Protein AF-A0A317SNH2-F1 (afdb_monomer_lite)

Radius of gyration: 16.24 Å; chains: 1; bounding box: 36×31×42 Å

Sequence (159 aa):
PLDQFFSRYPTFTPTPTTAVPPEDWSIHHDFSRLREHKGWAEGTRQLSRAKGRFRQALVDEFNHIFGMDGRNLGNWQRLCRVVGVPEERIPGTITQCRKMLSIIHVNLIDLVETRYPGRGTPRRFQTLTDLRNYTLSTKKFFPREASGGGILGRLLREL

Structure (mmCIF, N/CA/C/O backbone):
data_AF-A0A317SNH2-F1
#
_entry.id   AF-A0A317SNH2-F1
#
loop_
_atom_site.group_PDB
_atom_site.id
_atom_site.type_symbol
_atom_site.label_atom_id
_atom_site.label_alt_id
_atom_site.label_comp_id
_atom_site.label_asym_id
_atom_site.label_entity_id
_atom_site.label_seq_id
_atom_site.pdbx_PDB_ins_code
_atom_site.Cartn_x
_atom_site.Cartn_y
_atom_site.Cartn_z
_atom_site.occupancy
_atom_site.B_iso_or_equiv
_atom_site.auth_seq_id
_atom_site.auth_comp_id
_atom_site.auth_asym_id
_atom_site.auth_atom_id
_atom_site.pdbx_PDB_model_num
ATOM 1 N N . PRO A 1 1 ? -7.635 -2.890 -9.674 1.00 94.12 1 PRO A N 1
ATOM 2 C CA . PRO A 1 1 ? -6.935 -1.786 -10.373 1.00 94.12 1 PRO A CA 1
ATOM 3 C C . PRO A 1 1 ? -5.484 -2.108 -10.752 1.00 94.12 1 PRO A C 1
ATOM 5 O O . PRO A 1 1 ? -5.072 -1.834 -11.878 1.00 94.12 1 PRO A O 1
ATOM 8 N N . LEU A 1 2 ? -4.722 -2.730 -9.848 1.00 95.94 2 LEU A N 1
ATOM 9 C CA . LEU A 1 2 ? -3.366 -3.204 -10.144 1.00 95.94 2 LEU A CA 1
ATOM 10 C C . LEU A 1 2 ? -3.335 -4.226 -11.287 1.00 95.94 2 LEU A C 1
ATOM 12 O O . LEU A 1 2 ? -2.511 -4.101 -12.190 1.00 95.94 2 LEU A O 1
ATOM 16 N N . ASP A 1 3 ? -4.278 -5.167 -11.320 1.00 95.69 3 ASP A N 1
ATOM 17 C CA . ASP A 1 3 ? -4.339 -6.173 -12.391 1.00 95.69 3 ASP A CA 1
ATOM 18 C C . ASP A 1 3 ? -4.561 -5.513 -13.766 1.00 95.69 3 ASP A C 1
ATOM 20 O O . ASP A 1 3 ? -3.934 -5.885 -14.755 1.00 95.69 3 ASP A O 1
ATOM 24 N N . GLN A 1 4 ? -5.373 -4.448 -13.817 1.00 96.56 4 GLN A N 1
ATOM 25 C CA . GLN A 1 4 ? -5.583 -3.640 -15.024 1.00 96.56 4 GLN A CA 1
ATOM 26 C C . GLN A 1 4 ? -4.332 -2.838 -15.421 1.00 96.56 4 GLN A C 1
ATOM 28 O O . GLN A 1 4 ? -4.116 -2.548 -16.599 1.00 96.56 4 GLN A O 1
ATOM 33 N N . PHE A 1 5 ? -3.501 -2.441 -14.456 1.00 97.56 5 PHE A N 1
ATOM 34 C CA . PHE A 1 5 ? -2.216 -1.824 -14.758 1.00 97.56 5 PHE A CA 1
ATOM 35 C C . PHE A 1 5 ? -1.268 -2.835 -15.415 1.00 97.56 5 PHE A C 1
ATOM 37 O O . PHE A 1 5 ? -0.689 -2.519 -16.457 1.00 97.56 5 PHE A O 1
ATOM 44 N N . PHE A 1 6 ? -1.133 -4.038 -14.847 1.00 97.56 6 PHE A N 1
ATOM 45 C CA . PHE A 1 6 ? -0.232 -5.065 -15.374 1.00 97.56 6 PHE A CA 1
ATOM 46 C C . PHE A 1 6 ? -0.717 -5.669 -16.697 1.00 97.56 6 PHE A C 1
ATOM 48 O O . PHE A 1 6 ? 0.114 -5.948 -17.560 1.00 97.56 6 PHE A O 1
ATOM 55 N N . SER A 1 7 ? -2.032 -5.769 -16.930 1.00 96.81 7 SER A N 1
ATOM 56 C CA . SER A 1 7 ? -2.592 -6.289 -18.192 1.00 96.81 7 SER A CA 1
ATOM 57 C C . SER A 1 7 ? -2.226 -5.460 -19.430 1.00 96.81 7 SER A C 1
ATOM 59 O O . SER A 1 7 ? -2.301 -5.951 -20.554 1.00 96.81 7 SER A O 1
ATOM 61 N N . ARG A 1 8 ? -1.744 -4.222 -19.248 1.00 96.62 8 ARG A N 1
ATOM 62 C CA . ARG A 1 8 ? -1.183 -3.388 -20.327 1.00 96.62 8 ARG A CA 1
ATOM 63 C C . ARG A 1 8 ? 0.130 -3.933 -20.897 1.00 96.62 8 ARG A C 1
ATOM 65 O O . ARG A 1 8 ? 0.616 -3.410 -21.900 1.00 96.62 8 ARG A O 1
ATOM 72 N N . TYR A 1 9 ? 0.722 -4.936 -20.257 1.00 96.81 9 TYR A N 1
ATOM 73 C CA . TYR A 1 9 ? 1.997 -5.533 -20.631 1.00 96.81 9 TYR A CA 1
ATOM 74 C C . TYR A 1 9 ? 1.814 -7.047 -20.820 1.00 96.81 9 TYR A C 1
ATOM 76 O O . TYR A 1 9 ? 2.257 -7.818 -19.977 1.00 96.81 9 TYR A O 1
ATOM 84 N N . PRO A 1 10 ? 1.191 -7.499 -21.926 1.00 95.62 10 PRO A N 1
ATOM 85 C CA . PRO A 1 10 ? 0.778 -8.899 -22.100 1.00 95.62 10 PRO A CA 1
ATOM 86 C C . PRO A 1 10 ? 1.942 -9.900 -22.125 1.00 95.62 10 PRO A C 1
ATOM 88 O O . PRO A 1 10 ? 1.749 -11.084 -21.886 1.00 95.62 10 PRO A O 1
ATOM 91 N N . THR A 1 11 ? 3.163 -9.432 -22.390 1.00 96.75 11 THR A N 1
ATOM 92 C CA . THR A 1 11 ? 4.389 -10.246 -22.360 1.00 96.75 11 THR A CA 1
ATOM 93 C C . THR A 1 11 ? 5.006 -10.378 -20.962 1.00 96.75 11 THR A C 1
ATOM 95 O O . THR A 1 11 ? 6.079 -10.953 -20.839 1.00 96.75 11 THR A O 1
ATOM 98 N N . PHE A 1 12 ? 4.419 -9.754 -19.938 1.00 97.25 12 PHE A N 1
ATOM 99 C CA . PHE A 1 12 ? 4.915 -9.755 -18.564 1.00 97.25 12 PHE A CA 1
ATOM 100 C C . PHE A 1 12 ? 3.900 -10.435 -17.643 1.00 97.25 12 PHE A C 1
ATOM 102 O O . PHE A 1 12 ? 2.711 -10.128 -17.688 1.00 97.25 12 PHE A O 1
ATOM 109 N N . THR A 1 13 ? 4.383 -11.308 -16.763 1.00 96.12 13 THR A N 1
ATOM 110 C CA . THR A 1 13 ? 3.545 -12.021 -15.793 1.00 96.12 13 THR A CA 1
ATOM 111 C C . THR A 1 13 ? 3.842 -11.513 -14.376 1.00 96.12 13 THR A C 1
ATOM 113 O O . THR A 1 13 ? 4.912 -11.833 -13.838 1.00 96.12 13 THR A O 1
ATOM 116 N N . PRO A 1 14 ? 2.937 -10.717 -13.765 1.00 96.00 14 PRO A N 1
ATOM 117 C CA . PRO A 1 14 ? 3.047 -10.339 -12.357 1.00 96.00 14 PRO A CA 1
ATOM 118 C C . PRO A 1 14 ? 2.761 -11.541 -11.450 1.00 96.00 14 PRO A C 1
ATOM 120 O O . PRO A 1 14 ? 2.292 -12.588 -11.900 1.00 96.00 14 PRO A O 1
ATOM 123 N N . THR A 1 15 ? 3.005 -11.377 -10.156 1.00 95.69 15 THR A N 1
ATOM 124 C CA . THR A 1 15 ? 2.594 -12.353 -9.148 1.00 95.69 15 THR A CA 1
ATOM 125 C C . THR A 1 15 ? 1.061 -12.418 -9.115 1.00 95.69 15 THR A C 1
ATOM 127 O O . THR A 1 15 ? 0.414 -11.380 -8.927 1.00 95.69 15 THR A O 1
ATOM 130 N N . PRO A 1 16 ? 0.447 -13.596 -9.337 1.00 93.69 16 PRO A N 1
ATOM 131 C CA . PRO A 1 16 ? -1.002 -13.706 -9.418 1.00 93.69 16 PRO A CA 1
ATOM 132 C C . PRO A 1 16 ? -1.631 -13.539 -8.034 1.00 93.69 16 PRO A C 1
ATOM 134 O O . PRO A 1 16 ? -1.121 -14.034 -7.032 1.00 93.69 16 PRO A O 1
ATOM 137 N N . THR A 1 17 ? -2.789 -12.889 -7.985 1.00 93.00 17 THR A N 1
ATOM 138 C CA . THR A 1 17 ? -3.570 -12.675 -6.753 1.00 93.00 17 THR A CA 1
ATOM 139 C C . THR A 1 17 ? -4.197 -13.946 -6.194 1.00 93.00 17 THR A C 1
ATOM 141 O O . THR A 1 17 ? -4.770 -13.924 -5.114 1.00 93.00 17 THR A O 1
ATOM 144 N N . THR A 1 18 ? -4.099 -15.059 -6.916 1.00 93.44 18 THR A N 1
ATOM 145 C CA . THR A 1 18 ? -4.583 -16.376 -6.498 1.00 93.44 18 THR A CA 1
ATOM 146 C C . THR A 1 18 ? -3.499 -17.231 -5.843 1.00 93.44 18 THR A C 1
ATOM 148 O O . THR A 1 18 ? -3.817 -18.295 -5.319 1.00 93.44 18 THR A O 1
ATOM 151 N N . ALA A 1 19 ? -2.238 -16.786 -5.849 1.00 93.75 19 ALA A N 1
ATOM 152 C CA . ALA A 1 19 ? -1.124 -17.503 -5.239 1.00 93.75 19 ALA A CA 1
ATOM 153 C C . ALA A 1 19 ? -0.577 -16.758 -4.020 1.00 93.75 19 ALA A C 1
ATOM 155 O O . ALA A 1 19 ? -0.632 -15.530 -3.937 1.00 93.75 19 ALA A O 1
ATOM 156 N N . VAL A 1 20 ? -0.004 -17.522 -3.089 1.00 95.19 20 VAL A N 1
ATOM 157 C CA . VAL A 1 20 ? 0.782 -16.963 -1.987 1.00 95.19 20 VAL A CA 1
ATOM 158 C C . VAL A 1 20 ? 2.078 -16.388 -2.575 1.00 95.19 20 VAL A C 1
ATOM 160 O O . VAL A 1 20 ? 2.810 -17.128 -3.240 1.00 95.19 20 VAL A O 1
ATOM 163 N N . PRO A 1 21 ? 2.368 -15.089 -2.389 1.00 94.94 21 PRO A N 1
ATOM 164 C CA . PRO A 1 21 ? 3.604 -14.499 -2.880 1.00 94.94 21 PRO A CA 1
ATOM 165 C C . PRO A 1 21 ? 4.815 -14.988 -2.060 1.00 94.94 21 PRO A C 1
ATOM 167 O O . PRO A 1 21 ? 4.642 -15.412 -0.916 1.00 94.94 21 PRO A O 1
ATOM 170 N N . PRO A 1 22 ? 6.048 -14.894 -2.596 1.00 92.75 22 PRO A N 1
ATOM 171 C CA . PRO A 1 22 ? 7.266 -15.147 -1.823 1.00 92.75 22 PRO A CA 1
ATOM 172 C C . PRO A 1 22 ? 7.341 -14.292 -0.547 1.00 92.75 22 PRO A C 1
ATOM 174 O O . PRO A 1 22 ? 6.785 -13.195 -0.503 1.00 92.75 22 PRO A O 1
ATOM 177 N N . GLU A 1 23 ? 8.065 -14.763 0.471 1.00 85.75 23 GLU A N 1
ATOM 178 C CA . GLU A 1 23 ? 8.121 -14.136 1.804 1.00 85.75 23 GLU A CA 1
ATOM 179 C C . GLU A 1 23 ? 8.497 -12.640 1.750 1.00 85.75 23 GLU A C 1
ATOM 181 O O . GLU A 1 23 ? 7.723 -11.779 2.187 1.00 85.75 23 GLU A O 1
ATOM 186 N N . ASP A 1 24 ? 9.605 -12.320 1.078 1.00 86.50 24 ASP A N 1
ATOM 187 C CA . ASP A 1 24 ? 10.132 -10.955 0.924 1.00 86.50 24 ASP A CA 1
ATOM 188 C C . ASP A 1 24 ? 9.501 -10.160 -0.228 1.00 86.50 24 ASP A C 1
ATOM 190 O O . ASP A 1 24 ? 9.966 -9.080 -0.600 1.00 86.50 24 ASP A O 1
ATOM 194 N N . TRP A 1 25 ? 8.432 -10.676 -0.835 1.00 94.75 25 TRP A N 1
ATOM 195 C CA . TRP A 1 25 ? 7.801 -10.013 -1.966 1.00 94.75 25 TRP A CA 1
ATOM 196 C C . TRP A 1 25 ? 7.151 -8.680 -1.555 1.00 94.75 25 TRP A C 1
ATOM 198 O O . TRP A 1 25 ? 6.913 -8.371 -0.390 1.00 94.75 25 TRP A O 1
ATOM 208 N N . SER A 1 26 ? 6.845 -7.857 -2.548 1.00 96.44 26 SER A N 1
ATOM 209 C CA . SER A 1 26 ? 5.992 -6.676 -2.449 1.00 96.44 26 SER A CA 1
ATOM 210 C C . SER A 1 26 ? 5.504 -6.359 -3.850 1.00 96.44 26 SER A C 1
ATOM 212 O O . SER A 1 26 ? 6.208 -6.642 -4.817 1.00 96.44 26 SER A O 1
ATOM 214 N N . ILE A 1 27 ? 4.370 -5.684 -3.987 1.00 97.12 27 ILE A N 1
ATOM 215 C CA . ILE A 1 27 ? 3.893 -5.219 -5.293 1.00 97.12 27 ILE A CA 1
ATOM 216 C C . ILE A 1 27 ? 4.918 -4.330 -6.027 1.00 97.12 27 ILE A C 1
ATOM 218 O O . ILE A 1 27 ? 4.960 -4.291 -7.258 1.00 97.12 27 ILE A O 1
ATOM 222 N N . HIS A 1 28 ? 5.806 -3.659 -5.285 1.00 96.88 28 HIS A N 1
ATOM 223 C CA . HIS A 1 28 ? 6.934 -2.931 -5.865 1.00 96.88 28 HIS A CA 1
ATOM 224 C C . HIS A 1 28 ? 7.953 -3.847 -6.562 1.00 96.88 28 HIS A C 1
ATOM 226 O O . HIS A 1 28 ? 8.538 -3.423 -7.557 1.00 96.88 28 HIS A O 1
ATOM 232 N N . HIS A 1 29 ? 8.138 -5.091 -6.106 1.00 96.31 29 HIS A N 1
ATOM 233 C CA . HIS A 1 29 ? 8.992 -6.072 -6.781 1.00 96.31 29 HIS A CA 1
ATOM 234 C C . HIS A 1 29 ? 8.444 -6.429 -8.166 1.00 96.31 29 HIS A C 1
ATOM 236 O O . HIS A 1 29 ? 9.209 -6.462 -9.127 1.00 96.31 29 HIS A O 1
ATOM 242 N N . ASP A 1 30 ? 7.128 -6.607 -8.309 1.00 97.00 30 ASP A N 1
ATOM 243 C CA . ASP A 1 30 ? 6.515 -6.853 -9.621 1.00 97.00 30 ASP A CA 1
ATOM 244 C C . ASP A 1 30 ? 6.695 -5.659 -10.566 1.00 97.00 30 ASP A C 1
ATOM 246 O O . ASP A 1 30 ? 6.988 -5.840 -11.748 1.00 97.00 30 ASP A O 1
ATOM 250 N N . PHE A 1 31 ? 6.587 -4.426 -10.061 1.00 97.75 31 PHE A N 1
ATOM 251 C CA . PHE A 1 31 ? 6.881 -3.242 -10.869 1.00 97.75 31 PHE A CA 1
ATOM 252 C C . PHE A 1 31 ? 8.363 -3.160 -11.274 1.00 97.75 31 PHE A C 1
ATOM 254 O O . PHE A 1 31 ? 8.665 -2.795 -12.413 1.00 97.75 31 PHE A O 1
ATOM 261 N N . SER A 1 32 ? 9.290 -3.522 -10.382 1.00 96.56 32 SER A N 1
ATOM 262 C CA . SER A 1 32 ? 10.723 -3.598 -10.698 1.00 96.56 32 SER A CA 1
ATOM 263 C C . SER A 1 32 ? 11.013 -4.648 -11.774 1.00 96.56 32 SER A C 1
ATOM 265 O O . SER A 1 32 ? 11.655 -4.327 -12.772 1.00 96.56 32 SER A O 1
ATOM 267 N N . ARG A 1 33 ? 10.438 -5.852 -11.659 1.00 97.25 33 ARG A N 1
ATOM 268 C CA . ARG A 1 33 ? 10.543 -6.895 -12.692 1.00 97.25 33 ARG A CA 1
ATOM 269 C C . ARG A 1 33 ? 9.953 -6.444 -14.027 1.00 97.25 33 ARG A C 1
ATOM 271 O O . ARG A 1 33 ? 10.525 -6.713 -15.078 1.00 97.25 33 ARG A O 1
ATOM 278 N N . LEU A 1 34 ? 8.830 -5.723 -14.009 1.00 98.06 34 LEU A N 1
ATOM 279 C CA . LEU A 1 34 ? 8.247 -5.149 -15.223 1.00 98.06 34 LEU A CA 1
ATOM 280 C C . LEU A 1 34 ? 9.192 -4.128 -15.869 1.00 98.06 34 LEU A C 1
ATOM 282 O O . LEU A 1 34 ? 9.358 -4.125 -17.088 1.00 98.06 34 LEU A O 1
ATOM 286 N N . ARG A 1 35 ? 9.809 -3.251 -15.070 1.00 97.38 35 ARG A N 1
ATOM 287 C CA . ARG A 1 35 ? 10.790 -2.276 -15.563 1.00 97.38 35 ARG A CA 1
ATOM 288 C C . ARG A 1 35 ? 11.948 -2.976 -16.275 1.00 97.38 35 ARG A C 1
ATOM 290 O O . ARG A 1 35 ? 12.315 -2.540 -17.367 1.00 97.38 35 ARG A O 1
ATOM 297 N N . GLU A 1 36 ? 12.501 -4.021 -15.666 1.00 97.31 36 GLU A N 1
ATOM 298 C CA . GLU A 1 36 ? 13.587 -4.829 -16.232 1.00 97.31 36 GLU A CA 1
ATOM 299 C C . GLU A 1 36 ? 13.147 -5.514 -17.527 1.00 97.31 36 GLU A C 1
ATOM 301 O O . GLU A 1 36 ? 13.781 -5.329 -18.563 1.00 97.31 36 GLU A O 1
ATOM 306 N N . HIS A 1 37 ? 11.992 -6.188 -17.509 1.00 97.38 37 HIS A N 1
ATOM 307 C CA . HIS A 1 37 ? 11.391 -6.843 -18.678 1.00 97.38 37 HIS A CA 1
ATOM 308 C C . HIS A 1 37 ? 11.198 -5.892 -19.865 1.00 97.38 37 HIS A C 1
ATOM 310 O O . HIS A 1 37 ? 11.309 -6.278 -21.027 1.00 97.38 37 HIS A O 1
ATOM 316 N N . LYS A 1 38 ? 10.885 -4.622 -19.589 1.00 97.00 38 LYS A N 1
ATOM 317 C CA . LYS A 1 38 ? 10.694 -3.594 -20.618 1.00 97.00 38 LYS A CA 1
ATOM 318 C C . LYS A 1 38 ? 11.969 -2.829 -20.980 1.00 97.00 38 LYS A C 1
ATOM 320 O O . LYS A 1 38 ? 11.894 -1.974 -21.864 1.00 97.00 38 LYS A O 1
ATOM 325 N N . GLY A 1 39 ? 13.098 -3.100 -20.324 1.00 96.56 39 GLY A N 1
ATOM 326 C CA . GLY A 1 39 ? 14.368 -2.414 -20.565 1.00 96.56 39 GLY A CA 1
ATOM 327 C C . GLY A 1 39 ? 14.311 -0.910 -20.285 1.00 96.56 39 GLY A C 1
ATOM 328 O O . GLY A 1 39 ? 14.977 -0.121 -20.954 1.00 96.56 39 GLY A O 1
ATOM 329 N N . TRP A 1 40 ? 13.470 -0.467 -19.345 1.00 96.69 40 TRP A N 1
ATOM 330 C CA . TRP A 1 40 ? 13.310 0.961 -19.075 1.00 96.69 40 TRP A CA 1
ATOM 331 C C . TRP A 1 40 ? 14.428 1.503 -18.179 1.00 96.69 40 TRP A C 1
ATOM 333 O O . TRP A 1 40 ? 14.412 1.348 -16.951 1.00 96.69 40 TRP A O 1
ATOM 343 N N . ALA A 1 41 ? 15.369 2.211 -18.804 1.00 93.44 41 ALA A N 1
ATOM 344 C CA . ALA A 1 41 ? 16.410 2.956 -18.109 1.00 93.44 41 ALA A CA 1
ATOM 345 C C . ALA A 1 41 ? 15.829 4.092 -17.242 1.00 93.44 41 ALA A C 1
ATOM 347 O O . ALA A 1 41 ? 14.723 4.598 -17.483 1.00 93.44 41 ALA A O 1
ATOM 348 N N . GLU A 1 42 ? 16.583 4.486 -16.212 1.00 92.69 42 GLU A N 1
ATOM 349 C CA . GLU A 1 42 ? 16.203 5.600 -15.338 1.00 92.69 42 GLU A CA 1
ATOM 350 C C . GLU A 1 42 ? 16.094 6.912 -16.135 1.00 92.69 42 GLU A C 1
ATOM 352 O O . GLU A 1 42 ? 16.781 7.103 -17.134 1.00 92.69 42 GLU A O 1
ATOM 357 N N . GLY A 1 43 ? 15.179 7.801 -15.741 1.00 91.38 43 GLY A N 1
ATOM 358 C CA . GLY A 1 43 ? 14.958 9.080 -16.431 1.00 91.38 43 GLY A CA 1
ATOM 359 C C . GLY A 1 43 ? 14.195 8.997 -17.761 1.00 91.38 43 GLY A C 1
ATOM 360 O O . GLY A 1 43 ? 13.774 10.026 -18.287 1.00 91.38 43 GLY A O 1
ATOM 361 N N . THR A 1 44 ? 13.935 7.801 -18.299 1.00 95.62 44 THR A N 1
ATOM 362 C CA . THR A 1 44 ? 13.170 7.664 -19.548 1.00 95.62 44 THR A CA 1
ATOM 363 C C . THR A 1 44 ? 11.703 8.080 -19.384 1.00 95.62 44 THR A C 1
ATOM 365 O O . THR A 1 44 ? 11.056 7.847 -18.355 1.00 95.62 44 THR A O 1
ATOM 368 N N . ARG A 1 45 ? 11.121 8.650 -20.449 1.00 96.31 45 ARG A N 1
ATOM 369 C CA . ARG A 1 45 ? 9.699 9.040 -20.483 1.00 96.31 45 ARG A CA 1
ATOM 370 C C . ARG A 1 45 ? 8.774 7.837 -20.277 1.00 96.31 45 ARG A C 1
ATOM 372 O O . ARG A 1 45 ? 7.706 7.972 -19.681 1.00 96.31 45 ARG A O 1
ATOM 379 N N . GLN A 1 46 ? 9.175 6.668 -20.773 1.00 96.12 46 GLN A N 1
ATOM 380 C CA . GLN A 1 46 ? 8.463 5.403 -20.623 1.00 96.12 46 GLN A CA 1
ATOM 381 C C . GLN A 1 46 ? 8.388 4.996 -19.149 1.00 96.12 46 GLN A C 1
ATOM 383 O O . GLN A 1 46 ? 7.283 4.768 -18.651 1.00 96.12 46 GLN A O 1
ATOM 388 N N . LEU A 1 47 ? 9.523 5.003 -18.438 1.00 96.62 47 LEU A N 1
ATOM 389 C CA . LEU A 1 47 ? 9.564 4.699 -17.009 1.00 96.62 47 LEU A CA 1
ATOM 390 C C . LEU A 1 47 ? 8.728 5.688 -16.199 1.00 96.62 47 LEU A C 1
ATOM 392 O O . LEU A 1 47 ? 7.945 5.268 -15.354 1.00 96.62 47 LEU A O 1
ATOM 396 N N . SER A 1 48 ? 8.854 6.989 -16.470 1.00 96.25 48 SER A N 1
ATOM 397 C CA . SER A 1 48 ? 8.090 8.026 -15.763 1.00 96.25 48 SER A CA 1
ATOM 398 C C . SER A 1 48 ? 6.575 7.823 -15.915 1.00 96.25 48 SER A C 1
ATOM 400 O O . SER A 1 48 ? 5.836 7.791 -14.929 1.00 96.25 48 SER A O 1
ATOM 402 N N . ARG A 1 49 ? 6.105 7.552 -17.142 1.00 96.19 49 ARG A N 1
ATOM 403 C CA . ARG A 1 49 ? 4.692 7.234 -17.411 1.00 96.19 49 ARG A CA 1
ATOM 404 C C . ARG A 1 49 ? 4.238 5.952 -16.717 1.00 96.19 49 ARG A C 1
ATOM 406 O O . ARG A 1 49 ? 3.127 5.910 -16.194 1.00 96.19 49 ARG A O 1
ATOM 413 N N . ALA A 1 50 ? 5.062 4.906 -16.729 1.00 96.88 50 ALA A N 1
ATOM 414 C CA . ALA A 1 50 ? 4.739 3.649 -16.064 1.00 96.88 50 ALA A CA 1
ATOM 415 C C . ALA A 1 50 ? 4.682 3.816 -14.539 1.00 96.88 50 ALA A C 1
ATOM 417 O O . ALA A 1 50 ? 3.710 3.373 -13.936 1.00 96.88 50 ALA A O 1
ATOM 418 N N . LYS A 1 51 ? 5.648 4.530 -13.940 1.00 96.25 51 LYS A N 1
ATOM 419 C CA . LYS A 1 51 ? 5.664 4.894 -12.514 1.00 96.25 51 LYS A CA 1
ATOM 420 C C . LYS A 1 51 ? 4.392 5.656 -12.138 1.00 96.25 51 LYS A C 1
ATOM 422 O O . LYS A 1 51 ? 3.731 5.276 -11.182 1.00 96.25 51 LYS A O 1
ATOM 427 N N . GLY A 1 52 ? 4.007 6.677 -12.909 1.00 95.31 52 GLY A N 1
ATOM 428 C CA . GLY A 1 52 ? 2.781 7.444 -12.656 1.00 95.31 52 GLY A CA 1
ATOM 429 C C . GLY A 1 52 ? 1.517 6.576 -12.673 1.00 95.31 52 GLY A C 1
ATOM 430 O O . GLY A 1 52 ? 0.713 6.635 -11.748 1.00 95.31 52 GLY A O 1
ATOM 431 N N . ARG A 1 53 ? 1.372 5.704 -13.678 1.00 96.56 53 ARG A N 1
ATOM 432 C CA . ARG A 1 53 ? 0.227 4.778 -13.761 1.00 96.56 53 ARG A CA 1
ATOM 433 C C . ARG A 1 53 ? 0.227 3.733 -12.650 1.00 96.56 53 ARG A C 1
ATOM 435 O O . ARG A 1 53 ? -0.836 3.403 -12.147 1.00 96.56 53 ARG A O 1
ATOM 442 N N . PHE A 1 54 ? 1.397 3.226 -12.274 1.00 97.31 54 PHE A N 1
ATOM 443 C CA . PHE A 1 54 ? 1.529 2.280 -11.172 1.00 97.31 54 PHE A CA 1
ATOM 444 C C . PHE A 1 54 ? 1.125 2.920 -9.843 1.00 97.31 54 PHE A C 1
ATOM 446 O O . PHE A 1 54 ? 0.332 2.352 -9.102 1.00 97.31 54 PHE A O 1
ATOM 453 N N . ARG A 1 55 ? 1.594 4.148 -9.580 1.00 95.19 55 ARG A N 1
ATOM 454 C CA . ARG A 1 55 ? 1.177 4.936 -8.413 1.00 95.19 55 ARG A CA 1
ATOM 455 C C . ARG A 1 55 ? -0.336 5.135 -8.387 1.00 95.19 55 ARG A C 1
ATOM 457 O O . ARG A 1 55 ? -0.953 4.863 -7.366 1.00 95.19 55 ARG A O 1
ATOM 464 N N . GLN A 1 56 ? -0.939 5.529 -9.509 1.00 94.25 56 GLN A N 1
ATOM 465 C CA . GLN A 1 56 ? -2.394 5.657 -9.590 1.00 94.25 56 GLN A CA 1
ATOM 466 C C . GLN A 1 56 ? -3.098 4.323 -9.305 1.00 94.25 56 GLN A C 1
ATOM 468 O O . GLN A 1 56 ? -4.037 4.285 -8.521 1.00 94.25 56 GLN A O 1
ATOM 473 N N . ALA A 1 57 ? -2.599 3.215 -9.854 1.00 95.94 57 ALA A N 1
ATOM 474 C CA . ALA A 1 57 ? -3.177 1.897 -9.619 1.00 95.94 57 ALA A CA 1
ATOM 475 C C . ALA A 1 57 ? -3.106 1.461 -8.145 1.00 95.94 57 ALA A C 1
ATOM 477 O O . ALA A 1 57 ? -4.040 0.819 -7.678 1.00 95.94 57 ALA A O 1
ATOM 478 N N . LEU A 1 58 ? -2.056 1.834 -7.398 1.00 95.75 58 LEU A N 1
ATOM 479 C CA . LEU A 1 58 ? -1.978 1.604 -5.946 1.00 95.75 58 LEU A CA 1
ATOM 480 C C . LEU A 1 58 ? -3.068 2.371 -5.185 1.00 95.75 58 LEU A C 1
ATOM 482 O O . LEU A 1 58 ? -3.696 1.823 -4.282 1.00 95.75 58 LEU A O 1
ATOM 486 N N . VAL A 1 59 ? -3.305 3.628 -5.565 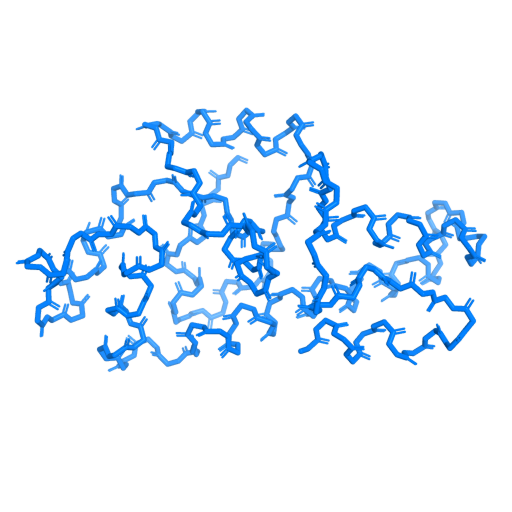1.00 93.12 59 VAL A N 1
ATOM 487 C CA . VAL A 1 59 ? -4.362 4.472 -4.985 1.00 93.12 59 VAL A CA 1
ATOM 488 C C . VAL A 1 59 ? -5.741 3.904 -5.295 1.00 93.12 59 VAL A C 1
ATOM 490 O O . VAL A 1 59 ? -6.570 3.754 -4.400 1.00 93.12 59 VAL A O 1
ATOM 493 N N . ASP A 1 60 ? -5.971 3.545 -6.553 1.00 92.75 60 ASP A N 1
ATOM 494 C CA . ASP A 1 60 ? -7.235 2.978 -7.003 1.00 92.75 60 ASP A CA 1
ATOM 495 C C . ASP A 1 60 ? -7.500 1.624 -6.339 1.00 92.75 60 ASP A C 1
ATOM 497 O O . ASP A 1 60 ? -8.631 1.345 -5.952 1.00 92.75 60 ASP A O 1
ATOM 501 N N . GLU A 1 61 ? -6.473 0.784 -6.164 1.00 94.06 61 GLU A N 1
ATOM 502 C CA . GLU A 1 61 ? -6.602 -0.498 -5.465 1.00 94.06 61 GLU A CA 1
ATOM 503 C C . GLU A 1 61 ? -6.956 -0.289 -3.992 1.00 94.06 61 GLU A C 1
ATOM 505 O O . GLU A 1 61 ? -7.884 -0.920 -3.490 1.00 94.06 61 GLU A O 1
ATOM 510 N N . PHE A 1 62 ? -6.284 0.642 -3.312 1.00 93.12 62 PHE A N 1
ATOM 511 C CA . PHE A 1 62 ? -6.629 0.995 -1.938 1.00 93.12 62 PHE A CA 1
ATOM 512 C C . PHE A 1 62 ? -8.100 1.422 -1.831 1.00 93.12 62 PHE A C 1
ATOM 514 O O . PHE A 1 62 ? -8.850 0.909 -0.999 1.00 93.12 62 PHE A O 1
ATOM 521 N N . ASN A 1 63 ? -8.534 2.331 -2.706 1.00 91.12 63 ASN A N 1
ATOM 522 C CA . ASN A 1 63 ? -9.910 2.822 -2.731 1.00 91.12 63 ASN A CA 1
ATOM 523 C C . ASN A 1 63 ? -10.915 1.723 -3.100 1.00 91.12 63 ASN A C 1
ATOM 525 O O . ASN A 1 63 ? -12.048 1.756 -2.627 1.00 91.12 63 ASN A O 1
ATOM 529 N N . HIS A 1 64 ? -10.518 0.741 -3.908 1.00 91.12 64 HIS A N 1
ATOM 530 C CA . HIS A 1 64 ? -11.343 -0.419 -4.229 1.00 91.12 64 HIS A CA 1
ATOM 531 C C . HIS A 1 64 ? -11.550 -1.329 -3.008 1.00 91.12 64 HIS A C 1
ATOM 533 O O . HIS A 1 64 ? -12.672 -1.758 -2.745 1.00 91.12 64 HIS A O 1
ATOM 539 N N . ILE A 1 65 ? -10.494 -1.576 -2.226 1.00 90.00 65 ILE A N 1
ATOM 540 C CA . ILE A 1 65 ? -10.546 -2.448 -1.043 1.00 90.00 65 ILE A CA 1
ATOM 541 C C . ILE A 1 65 ? -11.310 -1.773 0.108 1.00 90.00 65 ILE A C 1
ATOM 543 O O . ILE A 1 65 ? -12.198 -2.375 0.724 1.00 90.00 65 ILE A O 1
ATOM 547 N N . PHE A 1 66 ? -10.981 -0.515 0.406 1.00 89.25 66 PHE A N 1
ATOM 548 C CA . PHE A 1 66 ? -11.449 0.174 1.615 1.00 89.25 66 PHE A CA 1
ATOM 549 C C . PHE A 1 66 ? -12.553 1.198 1.366 1.00 89.25 66 PHE A C 1
ATOM 551 O O . PHE A 1 66 ? -13.153 1.673 2.324 1.00 89.25 66 PHE A O 1
ATOM 558 N N . GLY A 1 67 ? -12.851 1.515 0.109 1.00 87.94 67 GLY A N 1
ATOM 559 C CA . GLY A 1 67 ? -13.795 2.559 -0.262 1.00 87.94 67 GLY A CA 1
ATOM 560 C C . GLY A 1 67 ? -13.180 3.961 -0.236 1.00 87.94 67 GLY A C 1
ATOM 561 O O . GLY A 1 67 ? -12.239 4.261 0.498 1.00 87.94 67 GLY A O 1
ATOM 562 N N . MET A 1 68 ? -13.751 4.847 -1.051 1.00 85.75 68 MET A N 1
ATOM 563 C CA . MET A 1 68 ? -13.342 6.254 -1.148 1.00 85.75 68 MET A CA 1
ATOM 564 C C . MET A 1 68 ? -14.173 7.187 -0.253 1.00 85.75 68 MET A C 1
ATOM 566 O O . MET A 1 68 ? -13.698 8.247 0.158 1.00 85.75 68 MET A O 1
ATOM 570 N N . ASP A 1 69 ? -15.415 6.802 0.062 1.00 85.31 69 ASP A N 1
ATOM 571 C CA . ASP A 1 69 ? -16.336 7.657 0.808 1.00 85.31 69 ASP A CA 1
ATOM 572 C C . ASP A 1 69 ? -15.993 7.679 2.301 1.00 85.31 69 ASP A C 1
ATOM 574 O O . ASP A 1 69 ? -16.293 6.749 3.054 1.00 85.31 69 ASP A O 1
ATOM 578 N N . GLY A 1 70 ? -15.392 8.787 2.735 1.00 83.81 70 GLY A N 1
ATOM 579 C CA . GLY A 1 70 ? -15.081 9.049 4.138 1.00 83.81 70 GLY A CA 1
ATOM 580 C C . GLY A 1 70 ? -16.307 9.298 5.025 1.00 83.81 70 GLY A C 1
ATOM 581 O O . GLY A 1 70 ? -16.138 9.400 6.240 1.00 83.81 70 GLY A O 1
ATOM 582 N N . ARG A 1 71 ? -17.520 9.394 4.462 1.00 87.50 71 ARG A N 1
ATOM 583 C CA . ARG A 1 71 ? -18.790 9.486 5.204 1.00 87.50 71 ARG A CA 1
ATOM 584 C C . ARG A 1 71 ? -19.478 8.132 5.386 1.00 87.50 71 ARG A C 1
ATOM 586 O O . ARG A 1 71 ? -20.505 8.063 6.051 1.00 87.50 71 ARG A O 1
ATOM 593 N N . ASN A 1 72 ? -18.900 7.054 4.861 1.00 91.94 72 ASN A N 1
ATOM 594 C CA . ASN A 1 72 ? -19.425 5.707 5.026 1.00 91.94 72 ASN A CA 1
ATOM 595 C C . ASN A 1 72 ? -18.773 5.020 6.237 1.00 91.94 72 ASN A C 1
ATOM 597 O O . ASN A 1 72 ? -17.583 4.705 6.220 1.00 91.94 72 ASN A O 1
ATOM 601 N N . LEU A 1 73 ? -19.553 4.765 7.291 1.00 94.06 73 LEU A N 1
ATOM 602 C CA . LEU A 1 73 ? -19.082 4.078 8.500 1.00 94.06 73 LEU A CA 1
ATOM 603 C C . LEU A 1 73 ? -18.528 2.675 8.211 1.00 94.06 73 LEU A C 1
ATOM 605 O O . LEU A 1 73 ? -17.492 2.308 8.764 1.00 94.06 73 LEU A O 1
ATOM 609 N N . GLY A 1 74 ? -19.179 1.913 7.331 1.00 94.81 74 GLY A N 1
ATOM 610 C CA . GLY A 1 74 ? -18.775 0.549 6.990 1.00 94.81 74 GLY A CA 1
ATOM 611 C C . GLY A 1 74 ? -17.363 0.483 6.411 1.00 94.81 74 GLY A C 1
ATOM 612 O O . GLY A 1 74 ? -16.602 -0.422 6.751 1.00 94.81 74 GLY A O 1
ATOM 613 N N . ASN A 1 75 ? -16.968 1.485 5.623 1.00 93.06 75 ASN A N 1
ATOM 614 C CA . ASN A 1 75 ? -15.609 1.594 5.097 1.00 93.06 75 ASN A CA 1
ATOM 615 C C . ASN A 1 75 ? -14.565 1.780 6.219 1.00 93.06 75 ASN A C 1
ATOM 617 O O . ASN A 1 75 ? -13.533 1.106 6.244 1.00 93.06 75 ASN A O 1
ATOM 621 N N . TRP A 1 76 ? -14.855 2.641 7.202 1.00 93.31 76 TRP A N 1
ATOM 622 C CA . TRP A 1 76 ? -13.987 2.841 8.370 1.00 93.31 76 TRP A CA 1
ATOM 623 C C . TRP A 1 76 ? -13.890 1.593 9.250 1.00 93.31 76 TRP A C 1
ATOM 625 O O . TRP A 1 76 ? -12.801 1.227 9.688 1.00 93.31 76 TRP A O 1
ATOM 635 N N . GLN A 1 77 ? -15.014 0.917 9.488 1.00 94.75 77 GLN A N 1
ATOM 636 C CA . GLN A 1 77 ? -15.051 -0.316 10.274 1.00 94.75 77 GLN A CA 1
ATOM 637 C C . GLN A 1 77 ? -14.324 -1.465 9.567 1.00 94.75 77 GLN A C 1
ATOM 639 O O . GLN A 1 77 ? -13.599 -2.218 10.214 1.00 94.75 77 GLN A O 1
ATOM 644 N N . ARG A 1 78 ? -14.459 -1.587 8.238 1.00 93.25 78 ARG A N 1
ATOM 645 C CA . ARG A 1 78 ? -13.677 -2.537 7.432 1.00 93.25 78 ARG A CA 1
ATOM 646 C C . ARG A 1 78 ? -12.185 -2.308 7.630 1.00 93.25 78 ARG A C 1
ATOM 648 O O . ARG A 1 78 ? -11.454 -3.258 7.886 1.00 93.25 78 ARG A O 1
ATOM 655 N N . LEU A 1 79 ? -11.740 -1.059 7.558 1.00 92.62 79 LEU A N 1
ATOM 656 C CA . LEU A 1 79 ? -10.339 -0.733 7.774 1.00 92.62 79 LEU A CA 1
ATOM 657 C C . LEU A 1 79 ? -9.875 -1.079 9.196 1.00 92.62 79 LEU A C 1
ATOM 659 O O . LEU A 1 79 ? -8.810 -1.672 9.336 1.00 92.62 79 LEU A O 1
ATOM 663 N N . CYS A 1 80 ? -10.677 -0.789 10.230 1.00 94.56 80 CYS A N 1
ATOM 664 C CA . CYS A 1 80 ? -10.404 -1.228 11.605 1.00 94.56 80 CYS A CA 1
ATOM 665 C C . CYS A 1 80 ? -10.178 -2.750 11.682 1.00 94.56 80 CYS A C 1
ATOM 667 O O . CYS A 1 80 ? -9.187 -3.178 12.272 1.00 94.56 80 CYS A O 1
ATOM 669 N N . ARG A 1 81 ? -11.032 -3.563 11.039 1.00 94.81 81 ARG A N 1
ATOM 670 C CA . ARG A 1 81 ? -10.867 -5.030 10.980 1.00 94.81 81 ARG A CA 1
ATOM 671 C C . ARG A 1 81 ? -9.566 -5.435 10.313 1.00 94.81 81 ARG A C 1
ATOM 673 O O . ARG A 1 81 ? -8.815 -6.218 10.878 1.00 94.81 81 ARG A O 1
ATOM 680 N N . VAL A 1 82 ? -9.282 -4.876 9.137 1.00 94.31 82 VAL A N 1
ATOM 681 C CA . VAL A 1 82 ? -8.099 -5.252 8.350 1.00 94.31 82 VAL A CA 1
ATOM 682 C C . VAL A 1 82 ? -6.807 -4.876 9.061 1.00 94.31 82 VAL A C 1
ATOM 684 O O . VAL A 1 82 ? -5.852 -5.639 9.012 1.00 94.31 82 VAL A O 1
ATOM 687 N N . VAL A 1 83 ? -6.769 -3.751 9.783 1.00 93.44 83 VAL A N 1
ATOM 688 C CA . VAL A 1 83 ? -5.605 -3.440 10.622 1.00 93.44 83 VAL A CA 1
ATOM 689 C C . VAL A 1 83 ? -5.568 -4.280 11.899 1.00 93.44 83 VAL A C 1
ATOM 691 O O . VAL A 1 83 ? -4.619 -4.126 12.652 1.00 93.44 83 VAL A O 1
ATOM 694 N N . GLY A 1 84 ? -6.566 -5.124 12.190 1.00 94.06 84 GLY A N 1
ATOM 695 C CA . GLY A 1 84 ? -6.609 -6.083 13.305 1.00 94.06 84 GLY A CA 1
ATOM 696 C C . GLY A 1 84 ? -7.301 -5.590 14.581 1.00 94.06 84 GLY A C 1
ATOM 697 O O . GLY A 1 84 ? -6.877 -5.939 15.683 1.00 94.06 84 GLY A O 1
ATOM 698 N N . VAL A 1 85 ? -8.207 -4.608 14.506 1.00 95.12 85 VAL A N 1
ATOM 699 C CA . VAL A 1 85 ? -8.976 -4.166 15.687 1.00 95.12 85 VAL A CA 1
ATOM 700 C C . VAL A 1 85 ? -9.961 -5.291 16.022 1.00 95.12 85 VAL A C 1
ATOM 702 O O . VAL A 1 85 ? -10.695 -5.685 15.116 1.00 95.12 85 VAL A O 1
ATOM 705 N N . PRO A 1 86 ? -9.981 -5.811 17.267 1.00 95.56 86 PRO A N 1
ATOM 706 C CA . PRO A 1 86 ? -10.923 -6.860 17.661 1.00 95.56 86 PRO A CA 1
ATOM 707 C C . PRO A 1 86 ? -12.371 -6.441 17.402 1.00 95.56 86 PRO A C 1
ATOM 709 O O . PRO A 1 86 ? -12.693 -5.264 17.583 1.00 95.56 86 PRO A O 1
ATOM 712 N N . GLU A 1 87 ? -13.228 -7.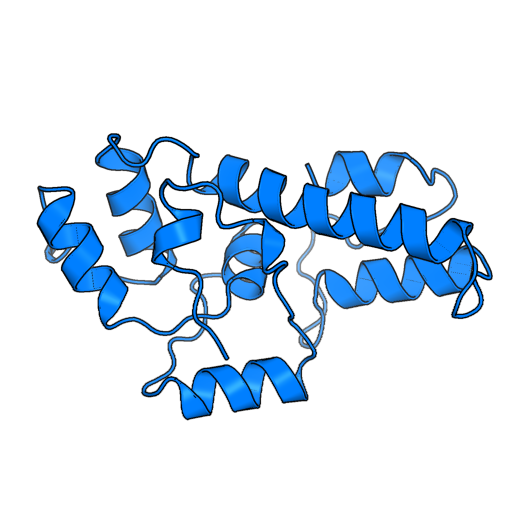378 16.991 1.00 95.31 87 GLU A N 1
ATOM 713 C CA . GLU A 1 87 ? -14.599 -7.090 16.537 1.00 95.31 87 GLU A CA 1
ATOM 714 C C . GLU A 1 87 ? -15.405 -6.343 17.610 1.00 95.31 87 GLU A C 1
ATOM 716 O O . GLU A 1 87 ? -16.052 -5.337 17.327 1.00 95.31 87 GLU A O 1
ATOM 721 N N . GLU A 1 88 ? -15.256 -6.746 18.870 1.00 96.12 88 GLU A N 1
ATOM 722 C CA . GLU A 1 88 ? -15.895 -6.140 20.037 1.00 96.12 88 GLU A CA 1
ATOM 723 C C . GLU A 1 88 ? -15.396 -4.718 20.361 1.00 96.12 88 GLU A C 1
ATOM 725 O O . GLU A 1 88 ? -16.011 -4.003 21.152 1.00 96.12 88 GLU A O 1
ATOM 730 N N . ARG A 1 89 ? -14.284 -4.284 19.751 1.00 96.12 89 ARG A N 1
ATOM 731 C CA . ARG A 1 89 ? -13.697 -2.941 19.908 1.00 96.12 89 ARG A CA 1
ATOM 732 C C . ARG A 1 89 ? -13.887 -2.051 18.684 1.00 96.12 89 ARG A C 1
ATOM 734 O O . ARG A 1 89 ? -13.408 -0.912 18.687 1.00 96.12 89 ARG A O 1
ATOM 741 N N . ILE A 1 90 ? -14.549 -2.536 17.634 1.00 96.75 90 ILE A N 1
ATOM 742 C CA . ILE A 1 90 ? -14.812 -1.737 16.438 1.00 96.75 90 ILE A CA 1
ATOM 743 C C . ILE A 1 90 ? -15.840 -0.655 16.775 1.00 96.75 90 ILE A C 1
ATOM 745 O O . ILE A 1 90 ? -16.954 -0.972 17.190 1.00 96.75 90 ILE A O 1
ATOM 749 N N . PRO A 1 91 ? -15.517 0.635 16.579 1.00 96.88 91 PRO A N 1
ATOM 750 C CA . PRO A 1 91 ? -16.440 1.686 16.972 1.00 96.88 91 PRO A CA 1
ATOM 751 C C . PRO A 1 91 ? -17.697 1.771 16.097 1.00 96.88 91 PRO A C 1
ATOM 753 O O . PRO A 1 91 ? -17.664 1.516 14.892 1.00 96.88 91 PRO A O 1
ATOM 756 N N . GLY A 1 92 ? -18.795 2.238 16.695 1.00 96.94 92 GLY A N 1
ATOM 757 C CA . GLY A 1 92 ? -20.078 2.462 16.017 1.00 96.94 92 GLY A CA 1
ATOM 758 C C . GLY A 1 92 ? -20.199 3.807 15.292 1.00 96.94 92 GLY A C 1
ATOM 759 O O . GLY A 1 92 ? -21.244 4.102 14.725 1.00 96.94 92 GLY A O 1
ATOM 760 N N . THR A 1 93 ? -19.160 4.651 15.311 1.00 96.06 93 THR A N 1
ATOM 761 C CA . THR A 1 93 ? -19.181 5.971 14.657 1.00 96.06 93 THR A CA 1
ATOM 762 C C . THR A 1 93 ? -17.896 6.257 13.882 1.00 96.06 93 THR A C 1
ATOM 764 O O . THR A 1 93 ? -16.809 5.785 14.228 1.00 96.06 93 THR A O 1
ATOM 767 N N . ILE A 1 94 ? -18.007 7.091 12.843 1.00 93.31 94 ILE A N 1
ATOM 768 C CA . ILE A 1 94 ? -16.878 7.487 11.986 1.00 93.31 94 ILE A CA 1
ATOM 769 C C . ILE A 1 94 ? -15.807 8.212 12.800 1.00 93.31 94 ILE A C 1
ATOM 771 O O . ILE A 1 94 ? -14.616 7.938 12.660 1.00 93.31 94 ILE A O 1
ATOM 775 N N . THR A 1 95 ? -16.224 9.123 13.679 1.00 92.75 95 THR A N 1
ATOM 776 C CA . THR A 1 95 ? -15.318 9.896 14.534 1.00 92.75 95 THR A CA 1
ATOM 777 C C . THR A 1 95 ? -14.491 8.986 15.438 1.00 92.75 95 THR A C 1
ATOM 779 O O . THR A 1 95 ? -13.275 9.157 15.534 1.00 92.75 95 THR A O 1
ATOM 782 N N . GLN A 1 96 ? -15.114 7.978 16.052 1.00 95.38 96 GLN A N 1
ATOM 783 C CA . GLN A 1 96 ? -14.393 7.031 16.898 1.00 95.38 96 GLN A CA 1
ATOM 784 C C . GLN A 1 96 ? -13.490 6.098 16.083 1.00 95.38 96 GLN A C 1
ATOM 786 O O . GLN A 1 96 ? -12.361 5.857 16.503 1.00 95.38 96 GLN A O 1
ATOM 791 N N . CYS A 1 97 ? -13.917 5.633 14.901 1.00 94.31 97 CYS A N 1
ATOM 792 C CA . CYS A 1 97 ? -13.045 4.852 14.016 1.00 94.31 97 CYS A CA 1
ATOM 793 C C . CYS A 1 97 ? -11.797 5.649 13.620 1.00 94.31 97 CYS A C 1
ATOM 795 O O . CYS A 1 97 ? -10.681 5.146 13.706 1.00 94.31 97 CYS A O 1
ATOM 797 N N . ARG A 1 98 ? -11.963 6.927 13.259 1.00 90.75 98 ARG A N 1
ATOM 798 C CA . ARG A 1 98 ? -10.842 7.824 12.943 1.00 90.75 98 ARG A CA 1
ATOM 799 C C . ARG A 1 98 ? -9.892 7.992 14.125 1.00 90.75 98 ARG A C 1
ATOM 801 O O . ARG A 1 98 ? -8.682 7.966 13.925 1.00 90.75 98 ARG A O 1
ATOM 808 N N . LYS A 1 99 ? -10.418 8.136 15.345 1.00 91.81 99 LYS A N 1
ATOM 809 C CA . LYS A 1 99 ? -9.604 8.216 16.567 1.00 91.81 99 LYS A CA 1
ATOM 810 C C . LYS A 1 99 ? -8.832 6.916 16.809 1.00 91.81 99 LYS A C 1
ATOM 812 O O . LYS A 1 99 ? -7.631 6.974 17.048 1.00 91.81 99 LYS A O 1
ATOM 817 N N . MET A 1 100 ? -9.485 5.764 16.659 1.00 92.62 100 MET A N 1
ATOM 818 C CA . MET A 1 100 ? -8.850 4.447 16.778 1.00 92.62 100 MET A CA 1
ATOM 819 C C . MET A 1 100 ? -7.717 4.275 15.757 1.00 92.62 100 MET A C 1
ATOM 821 O O . MET A 1 100 ? -6.603 3.910 16.109 1.00 92.62 100 MET A O 1
ATOM 825 N N . LEU A 1 101 ? -7.967 4.608 14.491 1.00 91.06 101 LEU A N 1
ATOM 826 C CA . LEU A 1 101 ? -6.970 4.499 13.424 1.00 91.06 101 LEU A CA 1
ATOM 827 C C . LEU A 1 101 ? -5.855 5.544 13.543 1.00 91.06 101 LEU A C 1
ATOM 829 O O . LEU A 1 101 ? -4.753 5.324 13.049 1.00 91.06 101 LEU A O 1
ATOM 833 N N . SER A 1 102 ? -6.101 6.676 14.213 1.00 88.38 102 SER A N 1
ATOM 834 C CA . SER A 1 102 ? -5.089 7.728 14.343 1.00 88.38 102 SER A CA 1
ATOM 835 C C . SER A 1 102 ? -3.866 7.311 15.163 1.00 88.38 102 SER A C 1
ATOM 837 O O . SER A 1 102 ? -2.794 7.872 14.941 1.00 88.38 102 SER A O 1
ATOM 839 N N . ILE A 1 103 ? -4.018 6.322 16.047 1.00 89.12 103 ILE A N 1
ATOM 840 C CA . ILE A 1 103 ? -2.946 5.777 16.893 1.00 89.12 103 ILE A CA 1
ATOM 841 C C . ILE A 1 103 ? -2.363 4.471 16.336 1.00 89.12 103 ILE A C 1
ATOM 843 O O . ILE A 1 103 ? -1.454 3.899 16.924 1.00 89.12 103 ILE A O 1
ATOM 847 N N . ILE A 1 104 ? -2.894 3.980 15.213 1.00 91.19 104 ILE A N 1
ATOM 848 C CA . ILE A 1 104 ? -2.395 2.788 14.536 1.00 91.19 104 ILE A CA 1
ATOM 849 C C . ILE A 1 104 ? -1.450 3.235 13.421 1.00 91.19 104 ILE A C 1
ATOM 851 O O . ILE A 1 104 ? -1.825 3.987 12.518 1.00 91.19 104 ILE A O 1
ATOM 855 N N . HIS A 1 105 ? -0.213 2.752 13.478 1.00 92.81 105 HIS A N 1
ATOM 856 C CA . HIS A 1 105 ? 0.788 2.976 12.443 1.00 92.81 105 HIS A CA 1
ATOM 857 C C . HIS A 1 105 ? 0.938 1.700 11.617 1.00 92.81 105 HIS A C 1
ATOM 859 O O . HIS A 1 105 ? 1.336 0.665 12.141 1.00 92.81 105 HIS A O 1
ATOM 865 N N . VAL A 1 106 ? 0.594 1.765 10.334 1.00 94.44 106 VAL A N 1
ATOM 866 C CA . VAL A 1 106 ? 0.669 0.652 9.373 1.00 94.44 106 VAL A CA 1
ATOM 867 C C . VAL A 1 106 ? 1.172 1.188 8.036 1.00 94.44 106 VAL A C 1
ATOM 869 O O . VAL A 1 106 ? 0.934 2.353 7.709 1.00 94.44 106 VAL A O 1
ATOM 872 N N . ASN A 1 107 ? 1.860 0.356 7.257 1.00 95.19 107 ASN A N 1
ATOM 873 C CA . ASN A 1 107 ? 2.264 0.730 5.906 1.00 95.19 107 ASN A CA 1
ATOM 874 C C . ASN A 1 107 ? 1.089 0.513 4.931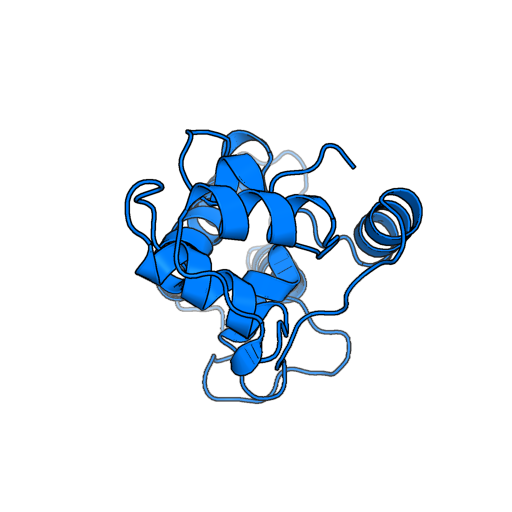 1.00 95.19 107 ASN A C 1
ATOM 876 O O . ASN A 1 107 ? 0.418 -0.517 4.954 1.00 95.19 107 ASN A O 1
ATOM 880 N N . LEU A 1 108 ? 0.816 1.500 4.075 1.00 94.75 108 LEU A N 1
ATOM 881 C CA . LEU A 1 108 ? -0.329 1.457 3.158 1.00 94.75 108 LEU A CA 1
ATOM 882 C C . LEU A 1 108 ? -0.156 0.447 2.016 1.00 94.75 108 LEU A C 1
ATOM 884 O O . LEU A 1 108 ? -1.149 -0.057 1.499 1.00 94.75 108 LEU A O 1
ATOM 888 N N . ILE A 1 109 ? 1.081 0.128 1.631 1.00 96.19 109 ILE A N 1
ATOM 889 C CA . ILE A 1 109 ? 1.352 -0.952 0.679 1.00 96.19 109 ILE A CA 1
ATOM 890 C C . ILE A 1 109 ? 0.984 -2.294 1.303 1.00 96.19 109 ILE A C 1
ATOM 892 O O . ILE A 1 109 ? 0.319 -3.082 0.644 1.00 96.19 109 ILE A O 1
ATOM 896 N N . ASP A 1 110 ? 1.300 -2.520 2.581 1.00 96.06 110 ASP A N 1
ATOM 897 C CA . ASP A 1 110 ? 0.893 -3.751 3.272 1.00 96.06 110 ASP A CA 1
ATOM 898 C C . ASP A 1 110 ? -0.637 -3.889 3.328 1.00 96.06 110 ASP A C 1
ATOM 900 O O . ASP A 1 110 ? -1.158 -4.992 3.192 1.00 96.06 110 ASP A O 1
ATOM 904 N N . LEU A 1 111 ? -1.371 -2.774 3.451 1.00 95.00 111 LEU A N 1
ATOM 905 C CA . LEU A 1 111 ? -2.836 -2.769 3.348 1.00 95.00 111 LEU A CA 1
ATOM 906 C C . LEU A 1 111 ? -3.326 -3.170 1.954 1.00 95.00 111 LEU A C 1
ATOM 908 O O . LEU A 1 111 ? -4.258 -3.961 1.842 1.00 95.00 111 LEU A O 1
ATOM 912 N N . VAL A 1 112 ? -2.708 -2.651 0.893 1.00 95.38 112 VAL A N 1
ATOM 913 C CA . VAL A 1 112 ? -3.023 -3.055 -0.487 1.00 95.38 112 VAL A CA 1
ATOM 914 C C . VAL A 1 112 ? -2.679 -4.527 -0.725 1.00 95.38 112 VAL A C 1
ATOM 916 O O . VAL A 1 112 ? -3.427 -5.243 -1.387 1.00 95.38 112 VAL A O 1
ATOM 919 N N . GLU A 1 113 ? -1.576 -5.002 -0.153 1.00 96.25 113 GLU A N 1
ATOM 920 C CA . GLU A 1 113 ? -1.101 -6.379 -0.284 1.00 96.25 113 GLU A CA 1
ATOM 921 C C . GLU A 1 113 ? -1.995 -7.400 0.437 1.00 96.25 113 GLU A C 1
ATOM 923 O O . GLU A 1 113 ? -1.905 -8.583 0.124 1.00 96.25 113 GLU A O 1
ATOM 928 N N . THR A 1 114 ? -2.931 -6.981 1.299 1.00 94.56 114 THR A N 1
ATOM 929 C CA . THR A 1 114 ? -3.925 -7.888 1.920 1.00 94.56 114 THR A CA 1
ATOM 930 C C . THR A 1 114 ? -4.835 -8.594 0.913 1.00 94.56 114 THR A C 1
ATOM 932 O O . THR A 1 114 ? -5.440 -9.612 1.240 1.00 94.56 114 THR A O 1
ATOM 935 N N . ARG A 1 115 ? -4.887 -8.104 -0.334 1.00 93.62 115 ARG A N 1
ATOM 936 C CA . ARG A 1 115 ? -5.549 -8.779 -1.461 1.00 93.62 115 ARG A CA 1
ATOM 937 C C . ARG A 1 115 ? -4.888 -10.108 -1.858 1.00 93.62 115 ARG A C 1
ATOM 939 O O . ARG A 1 115 ? -5.498 -10.871 -2.597 1.00 93.62 115 ARG A O 1
ATOM 946 N N . TYR A 1 116 ? -3.646 -10.359 -1.432 1.00 95.56 116 TYR A N 1
ATOM 947 C CA . TYR A 1 116 ? -2.908 -11.579 -1.753 1.00 95.56 116 TYR A CA 1
ATOM 948 C C . TYR A 1 116 ? -3.079 -12.636 -0.650 1.00 95.56 116 TYR A C 1
ATOM 950 O O . TYR A 1 116 ? -2.955 -12.309 0.538 1.00 95.56 116 TYR A O 1
ATOM 958 N N . PRO A 1 117 ? -3.299 -13.913 -1.014 1.00 93.69 117 PRO A N 1
ATOM 959 C CA . PRO A 1 117 ? -3.323 -15.022 -0.071 1.00 93.69 117 PRO A CA 1
ATOM 960 C C . PRO A 1 117 ? -2.082 -15.032 0.828 1.00 93.69 117 PRO A C 1
ATOM 962 O O . PRO A 1 117 ? -0.964 -14.811 0.368 1.00 93.69 117 PRO A O 1
ATOM 965 N N . GLY A 1 118 ? -2.278 -15.280 2.124 1.00 91.44 118 GLY A N 1
ATOM 966 C CA . GLY A 1 118 ? -1.192 -15.368 3.107 1.00 91.44 118 GLY A CA 1
ATOM 967 C C . GLY A 1 118 ? -0.690 -14.036 3.683 1.00 91.44 118 GLY A C 1
ATOM 968 O O . GLY A 1 118 ? 0.035 -14.067 4.671 1.00 91.44 118 GLY A O 1
ATOM 969 N N . ARG A 1 119 ? -1.089 -12.867 3.152 1.00 90.81 119 ARG A N 1
ATOM 970 C CA . ARG A 1 119 ? -0.659 -11.561 3.701 1.00 90.81 119 ARG A CA 1
ATOM 971 C C . ARG A 1 119 ? -1.361 -11.155 4.998 1.00 90.81 119 ARG A C 1
ATOM 973 O O . ARG A 1 119 ? -0.732 -10.525 5.841 1.00 90.81 119 ARG A O 1
ATOM 980 N N . GLY A 1 120 ? -2.624 -11.545 5.177 1.00 88.75 120 GLY A N 1
ATOM 981 C CA . GLY A 1 120 ? -3.363 -11.365 6.432 1.00 88.75 120 GLY A CA 1
ATOM 982 C C . GLY A 1 120 ? -3.402 -9.918 6.947 1.00 88.75 120 GLY A C 1
ATOM 983 O O . GLY A 1 120 ? -3.464 -8.966 6.173 1.00 88.75 120 GLY A O 1
ATOM 984 N N . THR A 1 121 ? -3.399 -9.764 8.272 1.00 93.50 121 THR A N 1
ATOM 985 C CA . THR A 1 121 ? -3.395 -8.463 8.959 1.00 93.50 121 THR A CA 1
ATOM 986 C C . THR A 1 121 ? -2.013 -7.801 8.860 1.00 93.50 121 THR A C 1
ATOM 988 O O . THR A 1 121 ? -1.033 -8.400 9.309 1.00 93.50 121 THR A O 1
ATOM 991 N N . PRO A 1 122 ? -1.900 -6.554 8.363 1.00 94.50 122 PRO A N 1
ATOM 992 C CA . PRO A 1 122 ? -0.623 -5.848 8.284 1.00 94.50 122 PRO A CA 1
ATOM 993 C C . PRO A 1 122 ? 0.052 -5.627 9.639 1.00 94.50 122 PRO A C 1
ATOM 995 O O . PRO A 1 122 ? -0.606 -5.428 10.666 1.00 94.50 122 PRO A O 1
ATOM 998 N N . ARG A 1 123 ? 1.389 -5.558 9.625 1.00 94.44 123 ARG A N 1
ATOM 999 C CA . ARG A 1 123 ? 2.186 -5.220 10.810 1.00 94.44 123 ARG A CA 1
ATOM 1000 C C . ARG A 1 123 ? 1.818 -3.831 11.329 1.00 94.44 123 ARG A C 1
ATOM 1002 O O . ARG A 1 123 ? 1.890 -2.840 10.603 1.00 94.44 123 ARG A O 1
ATOM 1009 N N . ARG A 1 124 ? 1.505 -3.763 12.623 1.00 94.62 124 ARG A N 1
ATOM 1010 C CA . ARG A 1 124 ? 1.382 -2.507 13.366 1.00 94.62 124 ARG A CA 1
ATOM 1011 C C . ARG A 1 124 ? 2.730 -2.093 13.928 1.00 94.62 124 ARG A C 1
ATOM 1013 O O . ARG A 1 124 ? 3.453 -2.906 14.502 1.00 94.62 124 ARG A O 1
ATOM 1020 N N . PHE A 1 125 ? 3.028 -0.816 13.803 1.00 94.88 125 PHE A N 1
ATOM 1021 C CA . PHE A 1 125 ? 4.210 -0.187 14.362 1.00 94.88 125 PHE A CA 1
ATOM 1022 C C . PHE A 1 125 ? 3.822 0.594 15.615 1.00 94.88 125 PHE A C 1
ATOM 1024 O O . PHE A 1 125 ? 2.742 1.182 15.679 1.00 94.88 125 PHE A O 1
ATOM 1031 N N . GLN A 1 126 ? 4.692 0.574 16.623 1.00 92.56 126 GLN A N 1
ATOM 1032 C CA . GLN A 1 126 ? 4.459 1.306 17.868 1.00 92.56 126 GLN A CA 1
ATOM 1033 C C . GLN A 1 126 ? 4.649 2.809 17.666 1.00 92.56 126 GLN A C 1
ATOM 1035 O O . GLN A 1 126 ? 3.936 3.605 18.269 1.00 92.56 126 GLN A O 1
ATOM 1040 N N . THR A 1 127 ? 5.580 3.194 16.790 1.00 92.62 127 THR A N 1
ATOM 1041 C CA . THR A 1 127 ? 5.901 4.593 16.515 1.00 92.62 127 THR A CA 1
ATOM 1042 C C . THR A 1 127 ? 5.907 4.898 15.017 1.00 92.62 127 THR A C 1
ATOM 1044 O O . THR A 1 127 ? 6.068 4.012 14.170 1.00 92.62 127 THR A O 1
ATOM 1047 N N . LEU A 1 128 ? 5.776 6.184 14.678 1.00 91.81 128 LEU A N 1
ATOM 1048 C CA . LEU A 1 128 ? 5.998 6.663 13.310 1.00 91.81 128 LEU A CA 1
ATOM 1049 C C . LEU A 1 128 ? 7.438 6.415 12.844 1.00 91.81 128 LEU A C 1
ATOM 1051 O O . LEU A 1 128 ? 7.645 6.125 11.669 1.00 91.81 128 LEU A O 1
ATOM 1055 N N . THR A 1 129 ? 8.415 6.474 13.752 1.00 94.06 129 THR A N 1
ATOM 1056 C CA . THR A 1 129 ? 9.823 6.183 13.453 1.00 94.06 129 THR A CA 1
ATOM 1057 C C . THR A 1 129 ? 10.009 4.736 13.004 1.00 94.06 129 THR A C 1
ATOM 1059 O O . THR A 1 129 ? 10.677 4.493 12.002 1.00 94.06 129 THR A O 1
ATOM 1062 N N . ASP A 1 130 ? 9.363 3.775 13.668 1.00 96.19 130 ASP A N 1
ATOM 1063 C CA . ASP A 1 130 ? 9.436 2.363 13.273 1.00 96.19 130 ASP A CA 1
ATOM 1064 C C . ASP A 1 130 ? 8.785 2.125 11.909 1.00 96.19 130 ASP A C 1
ATOM 1066 O O . ASP A 1 130 ? 9.347 1.431 11.059 1.00 96.19 130 ASP A O 1
ATOM 1070 N N . LEU A 1 131 ? 7.622 2.745 11.671 1.00 95.88 131 LEU A N 1
ATOM 1071 C CA . LEU A 1 131 ? 6.950 2.694 10.373 1.00 95.88 131 LEU A CA 1
ATOM 1072 C C . LEU A 1 131 ? 7.821 3.314 9.269 1.00 95.88 131 LEU A C 1
ATOM 1074 O O . LEU A 1 131 ? 7.921 2.755 8.173 1.00 95.88 131 LEU A O 1
ATOM 1078 N N . ARG A 1 132 ? 8.478 4.446 9.546 1.00 94.56 132 ARG A N 1
ATOM 1079 C CA . ARG A 1 132 ? 9.422 5.094 8.626 1.00 94.56 132 ARG A CA 1
ATOM 1080 C C . ARG A 1 132 ? 10.596 4.170 8.321 1.00 94.56 132 ARG A C 1
ATOM 1082 O O . ARG A 1 132 ? 10.872 3.930 7.150 1.00 94.56 132 ARG A O 1
ATOM 1089 N N . ASN A 1 133 ? 11.246 3.618 9.343 1.00 96.62 133 ASN A N 1
ATOM 1090 C CA . ASN A 1 133 ? 12.393 2.721 9.187 1.00 96.62 133 ASN A CA 1
ATOM 1091 C C . ASN A 1 133 ? 12.032 1.493 8.347 1.00 96.62 133 ASN A C 1
ATOM 1093 O O . ASN A 1 133 ? 12.742 1.176 7.395 1.00 96.62 133 ASN A O 1
ATOM 1097 N N . TYR A 1 134 ? 10.888 0.867 8.632 1.00 96.19 134 TYR A N 1
ATOM 1098 C CA . TYR A 1 134 ? 10.361 -0.241 7.837 1.00 96.19 134 TYR A CA 1
ATOM 1099 C C . TYR A 1 134 ? 10.088 0.162 6.383 1.00 96.19 134 TYR A C 1
ATOM 1101 O O . TYR A 1 134 ? 10.457 -0.548 5.452 1.00 96.19 134 TYR A O 1
ATOM 1109 N N . THR A 1 135 ? 9.469 1.321 6.162 1.00 95.25 135 THR A N 1
ATOM 1110 C CA . THR A 1 135 ? 9.153 1.806 4.811 1.00 95.25 135 THR A CA 1
ATOM 1111 C C . THR A 1 135 ? 10.426 2.100 4.010 1.00 95.25 135 THR A C 1
ATOM 1113 O O . THR A 1 135 ? 10.509 1.768 2.828 1.00 95.25 135 THR A O 1
ATOM 1116 N N . LEU A 1 136 ? 11.447 2.676 4.654 1.00 94.69 136 LEU A N 1
ATOM 1117 C CA . LEU A 1 136 ? 12.742 2.974 4.042 1.00 94.69 136 LEU A CA 1
ATOM 1118 C C . LEU A 1 136 ? 13.550 1.713 3.724 1.00 94.69 136 LEU A C 1
ATOM 1120 O O . LEU A 1 136 ? 14.200 1.682 2.673 1.00 94.69 136 LEU A O 1
ATOM 1124 N N . SER A 1 137 ? 13.533 0.708 4.604 1.00 95.12 137 SER A N 1
ATOM 1125 C CA . SER A 1 137 ? 14.273 -0.543 4.405 1.00 95.12 137 SER A CA 1
ATOM 1126 C C . SER A 1 137 ? 13.632 -1.410 3.322 1.00 95.12 137 SER A C 1
ATOM 1128 O O . SER A 1 137 ? 14.334 -1.908 2.449 1.00 95.12 137 SER A O 1
ATOM 1130 N N . THR A 1 138 ? 12.301 -1.507 3.310 1.00 94.38 138 THR A N 1
ATOM 1131 C CA . THR A 1 138 ? 11.545 -2.329 2.346 1.00 94.38 138 THR A CA 1
ATOM 1132 C C . THR A 1 138 ? 11.225 -1.618 1.031 1.00 94.38 138 THR A C 1
ATOM 1134 O O . THR A 1 138 ? 10.757 -2.246 0.085 1.00 94.38 138 THR A O 1
ATOM 1137 N N . LYS A 1 139 ? 11.433 -0.296 0.959 1.00 94.06 139 LYS A N 1
ATOM 1138 C CA . LYS A 1 139 ? 11.052 0.564 -0.180 1.00 94.06 139 LYS A CA 1
ATOM 1139 C C . LYS A 1 139 ? 9.554 0.530 -0.517 1.00 94.06 139 LYS A C 1
ATOM 1141 O O . LYS A 1 139 ? 9.166 0.898 -1.628 1.00 94.06 139 LYS A O 1
ATOM 1146 N N . LYS A 1 140 ? 8.704 0.152 0.443 1.00 94.94 140 LYS A N 1
ATOM 1147 C CA . LYS A 1 140 ? 7.238 0.096 0.324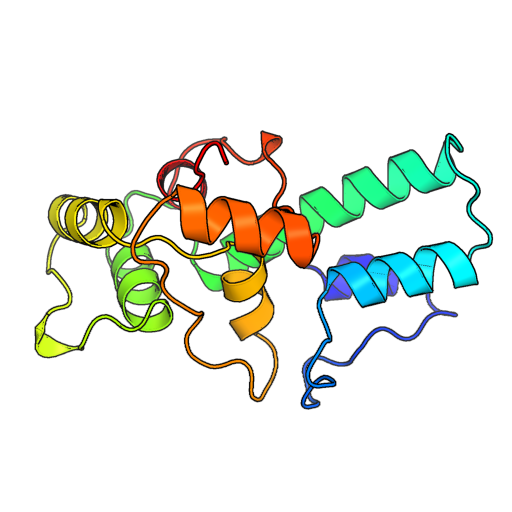 1.00 94.94 140 LYS A CA 1
ATOM 1148 C C . LYS A 1 140 ? 6.599 1.488 0.396 1.00 94.94 140 LYS A C 1
ATOM 1150 O O . LYS A 1 140 ? 5.862 1.812 1.329 1.00 94.94 140 LYS A O 1
ATOM 1155 N N . PHE A 1 141 ? 6.917 2.342 -0.574 1.00 93.12 141 PHE A N 1
ATOM 1156 C CA . PHE A 1 141 ? 6.441 3.722 -0.619 1.00 93.12 141 PHE A CA 1
ATOM 1157 C C . PHE A 1 141 ? 5.063 3.832 -1.261 1.00 93.12 141 PHE A C 1
ATOM 1159 O O . PHE A 1 141 ? 4.890 3.588 -2.457 1.00 93.12 141 PHE A O 1
ATOM 1166 N N . PHE A 1 142 ? 4.103 4.318 -0.483 1.00 93.19 142 PHE A N 1
ATOM 1167 C CA . PHE A 1 142 ? 2.791 4.668 -1.000 1.00 93.19 142 PHE A CA 1
ATOM 1168 C C . PHE A 1 142 ? 2.786 6.091 -1.601 1.00 93.19 142 PHE A C 1
ATOM 1170 O O . PHE A 1 142 ? 3.431 6.981 -1.040 1.00 93.19 142 PHE A O 1
ATOM 1177 N N . PRO A 1 143 ? 2.085 6.343 -2.726 1.00 89.31 143 PRO A N 1
ATOM 1178 C CA . PRO A 1 143 ? 2.038 7.666 -3.358 1.00 89.31 143 PRO A CA 1
ATOM 1179 C C . PRO A 1 143 ? 1.483 8.758 -2.431 1.00 89.31 143 PRO A C 1
ATOM 1181 O O . PRO A 1 143 ? 0.402 8.604 -1.860 1.00 89.31 143 PRO A O 1
ATOM 1184 N N . ARG A 1 144 ? 2.194 9.888 -2.314 1.00 79.62 144 ARG A N 1
ATOM 1185 C CA . ARG A 1 1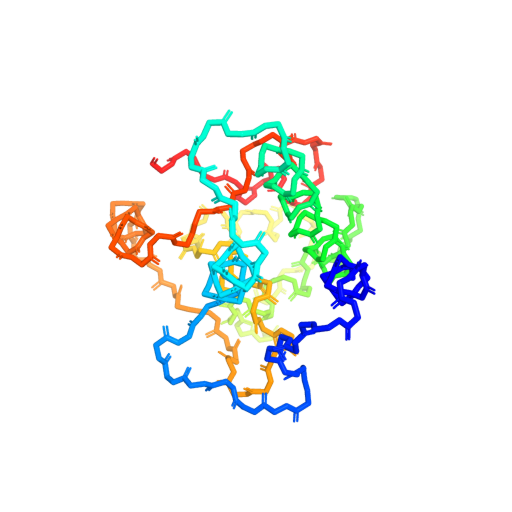44 ? 1.790 11.017 -1.451 1.00 79.62 144 ARG A CA 1
ATOM 1186 C C . ARG A 1 144 ? 0.676 11.848 -2.078 1.00 79.62 144 ARG A C 1
ATOM 1188 O O . ARG A 1 144 ? -0.163 12.389 -1.366 1.00 79.62 144 ARG A O 1
ATOM 1195 N N . GLU A 1 145 ? 0.653 11.926 -3.406 1.00 67.38 145 GLU A N 1
ATOM 1196 C CA . GLU A 1 145 ? -0.302 12.713 -4.192 1.00 67.38 145 GLU A CA 1
ATOM 1197 C C . GLU A 1 145 ? -1.741 12.165 -4.109 1.00 67.38 145 GLU A C 1
ATOM 1199 O O . GLU A 1 145 ? -2.677 12.769 -4.621 1.00 67.38 145 GLU A O 1
ATOM 1204 N N . ALA A 1 146 ? -1.934 11.038 -3.419 1.00 61.56 146 ALA A N 1
ATOM 1205 C CA . ALA A 1 146 ? -3.222 10.406 -3.167 1.00 61.56 146 ALA A CA 1
ATOM 1206 C C . ALA A 1 146 ? -4.068 11.091 -2.074 1.00 61.56 146 ALA A C 1
ATOM 1208 O O . ALA A 1 146 ? -5.132 10.594 -1.707 1.00 61.56 146 ALA A O 1
ATOM 1209 N N . SER A 1 147 ? -3.608 12.216 -1.524 1.00 60.38 147 SER A N 1
ATOM 1210 C CA . SER A 1 147 ? -4.183 12.931 -0.376 1.00 60.38 147 SER A CA 1
ATOM 1211 C C . SER A 1 147 ? -5.525 13.643 -0.637 1.00 60.38 147 SER A C 1
ATOM 1213 O O . SER A 1 147 ? -5.919 14.513 0.138 1.00 60.38 147 SER A O 1
ATOM 1215 N N . GLY A 1 148 ? -6.281 13.236 -1.662 1.00 53.25 148 GLY A N 1
ATOM 1216 C CA . GLY A 1 148 ? -7.537 13.843 -2.134 1.00 53.25 148 GLY A CA 1
ATOM 1217 C C . GLY A 1 148 ? -8.768 13.707 -1.221 1.00 53.25 148 GLY A C 1
ATOM 1218 O O . GLY A 1 148 ? -9.892 13.654 -1.712 1.00 53.25 148 GLY A O 1
ATOM 1219 N N . GLY A 1 149 ? -8.592 13.661 0.102 1.00 61.19 149 GLY A N 1
ATOM 1220 C CA . GLY A 1 149 ? -9.677 13.480 1.069 1.00 61.19 149 GLY A CA 1
ATOM 1221 C C . GLY A 1 149 ? -10.100 12.015 1.257 1.00 61.19 149 GLY A C 1
ATOM 1222 O O . GLY A 1 149 ? -9.473 11.090 0.750 1.00 61.19 149 GLY A O 1
ATOM 1223 N N . GLY A 1 150 ? -11.137 11.782 2.065 1.00 74.94 150 GLY A N 1
ATOM 1224 C CA . GLY A 1 150 ? -11.643 10.431 2.347 1.00 74.94 150 GLY A CA 1
ATOM 1225 C C . GLY A 1 150 ? -10.795 9.628 3.344 1.00 74.94 150 GLY A C 1
ATOM 1226 O O . GLY A 1 150 ? -10.205 10.183 4.274 1.00 74.94 150 GLY A O 1
ATOM 1227 N N . ILE A 1 151 ? -10.791 8.302 3.188 1.00 82.31 151 ILE A N 1
ATOM 1228 C CA . ILE A 1 151 ? -10.125 7.363 4.110 1.00 82.31 151 ILE A CA 1
ATOM 1229 C C . ILE A 1 151 ? -8.612 7.415 3.951 1.00 82.31 151 ILE A C 1
ATOM 1231 O O . ILE A 1 151 ? -7.889 7.576 4.934 1.00 82.31 151 ILE A O 1
ATOM 1235 N N . LEU A 1 152 ? -8.142 7.352 2.707 1.00 83.62 152 LEU A N 1
ATOM 1236 C CA . LEU A 1 152 ? -6.723 7.352 2.381 1.00 83.62 152 LEU A CA 1
ATOM 1237 C C . LEU A 1 152 ? -6.013 8.603 2.911 1.00 83.62 152 LEU A C 1
ATOM 1239 O O . LEU A 1 152 ? -4.997 8.498 3.596 1.00 83.62 152 LEU A O 1
ATOM 1243 N N . GLY A 1 153 ? -6.612 9.782 2.711 1.00 76.19 153 GLY A N 1
ATOM 1244 C CA . GLY A 1 153 ? -6.086 11.048 3.226 1.00 76.19 153 GLY A CA 1
ATOM 1245 C C . GLY A 1 153 ? -5.942 11.109 4.752 1.00 76.19 153 GLY A C 1
ATOM 1246 O O . GLY A 1 153 ? -5.158 11.905 5.256 1.00 76.19 153 GLY A O 1
ATOM 1247 N N . ARG A 1 154 ? -6.669 10.278 5.512 1.00 76.31 154 ARG A N 1
ATOM 1248 C CA . ARG A 1 154 ? -6.551 10.215 6.982 1.00 76.31 154 ARG A CA 1
ATOM 1249 C C . ARG A 1 154 ? -5.496 9.228 7.468 1.00 76.31 154 ARG A C 1
ATOM 1251 O O . ARG A 1 154 ? -5.057 9.357 8.608 1.00 76.31 154 ARG A O 1
ATOM 1258 N N . LEU A 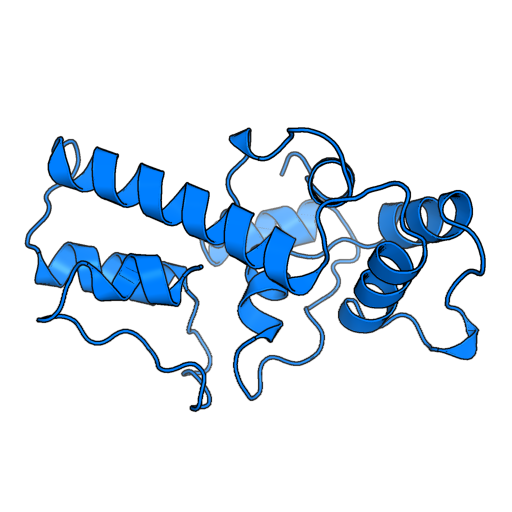1 155 ? -5.129 8.253 6.643 1.00 78.06 155 LEU A N 1
ATOM 1259 C CA . LEU A 1 155 ? -4.105 7.266 6.975 1.00 78.06 155 LEU A CA 1
ATOM 1260 C C . LEU A 1 155 ? -2.725 7.655 6.476 1.00 78.06 155 LEU A C 1
ATOM 1262 O O . LEU A 1 155 ? -1.741 7.197 7.051 1.00 78.06 155 LEU A O 1
ATOM 1266 N N . LEU A 1 156 ? -2.650 8.478 5.427 1.00 78.31 156 LEU A N 1
ATOM 1267 C CA . LEU A 1 156 ? -1.389 9.020 4.950 1.00 78.31 156 LEU A CA 1
ATOM 1268 C C . LEU A 1 156 ? -0.653 9.693 6.110 1.00 78.31 156 LEU A C 1
ATOM 1270 O O . LEU A 1 156 ? -1.159 10.611 6.759 1.00 78.31 156 LEU A O 1
ATOM 1274 N N . ARG A 1 157 ? 0.549 9.188 6.375 1.00 73.12 157 ARG A N 1
ATOM 1275 C CA . ARG A 1 157 ? 1.503 9.768 7.311 1.00 73.12 157 ARG A CA 1
ATOM 1276 C C . ARG A 1 157 ? 2.649 10.332 6.502 1.00 73.12 157 ARG A C 1
ATOM 1278 O O . ARG A 1 157 ? 3.092 9.709 5.540 1.00 73.12 157 ARG A O 1
ATOM 1285 N N . GLU A 1 158 ? 3.124 11.498 6.904 1.00 62.25 158 GLU A N 1
ATOM 1286 C CA . GLU A 1 158 ? 4.430 11.953 6.456 1.00 62.25 158 GLU A CA 1
ATOM 1287 C C . GLU A 1 158 ? 5.464 11.116 7.211 1.00 62.25 158 GLU A C 1
ATOM 1289 O O . GLU A 1 158 ? 5.529 11.168 8.441 1.00 62.25 158 GLU A O 1
ATOM 1294 N N . LEU A 1 159 ? 6.160 10.251 6.468 1.00 59.97 159 LEU A N 1
ATOM 1295 C CA . LEU A 1 159 ? 7.198 9.354 6.970 1.00 59.97 159 LEU A CA 1
ATOM 1296 C C . LEU A 1 159 ? 8.566 9.926 6.645 1.00 59.97 159 LEU A C 1
ATOM 1298 O O . LEU A 1 159 ? 8.825 10.264 5.471 1.00 59.97 159 LEU A O 1
#

Secondary structure (DSSP, 8-state):
-HHHHHTT-TT--PPPTTSPPPTT--HHHHHHHHHHHTT--TT-HHHHHHHHHHHHHHHHHHHHHH-S-TT-HHHHHHHHHHTT--GGG--SSHHHHHHHHHT-B--HHHHHHTTSTT--SPPPBSSHHHHHHHHHHHT-PPPGGG-SSTTHHHH----

Foldseek 3Di:
DLVVLCVVPVVADADDQADADDPLDFVVVSVVVVCVVVVPDPPDPVNVVSVVVNLVVLLVLLCVQQNQALQDLVSLLSVCVLLPPPPVRRDPDSVVSLVVLLQWQFQSRLVSCCSHPPSGRTDTDNDPVRSVVVCVVSVSDHDPVSCPDHDVVSNDDDD

pLDDT: mean 91.83, std 8.14, range [53.25, 98.06]

Organism: NCBI:txid42249